Protein AF-A0A0F9BS24-F1 (afdb_monomer_lite)

Foldseek 3Di:
DCQQPPQQAPPRDGHDPPDDRVDDDDDPPDADEDEQVQLVVVVVVLLVCLLVVCVVPPVVVPVVQDDVRSNVVSVVVSVVVVVVVVVCCCVPVVHPYSHDPVVDDD

Organism: NCBI:txid412755

Structure (mmCIF, N/CA/C/O backbone):
data_AF-A0A0F9BS24-F1
#
_entry.id   AF-A0A0F9BS24-F1
#
loop_
_atom_site.group_PDB
_atom_site.id
_atom_site.type_symbol
_atom_site.label_atom_id
_atom_site.label_alt_id
_atom_site.label_comp_id
_atom_site.label_asym_id
_atom_site.label_entity_id
_atom_site.label_seq_id
_atom_site.pdbx_PDB_ins_code
_atom_site.Cartn_x
_atom_site.Cartn_y
_atom_site.Cartn_z
_atom_site.occupancy
_atom_site.B_iso_or_equiv
_atom_site.auth_seq_id
_atom_site.auth_comp_id
_atom_site.auth_asym_id
_atom_site.auth_atom_id
_atom_site.pdbx_PDB_model_num
ATOM 1 N N . ILE A 1 1 ? 14.045 -10.289 0.361 1.00 59.69 1 ILE A N 1
ATOM 2 C CA . ILE A 1 1 ? 15.486 -10.194 0.004 1.00 59.69 1 ILE A CA 1
ATOM 3 C C . ILE A 1 1 ? 15.836 -11.093 -1.182 1.00 59.69 1 ILE A C 1
ATOM 5 O O . ILE A 1 1 ? 16.353 -10.560 -2.149 1.00 59.69 1 ILE A O 1
ATOM 9 N N . PHE A 1 2 ? 15.466 -12.382 -1.180 1.00 63.69 2 PHE A N 1
ATOM 10 C CA . PHE A 1 2 ? 15.739 -13.328 -2.282 1.00 63.69 2 PHE A CA 1
ATOM 11 C C . PHE A 1 2 ? 15.372 -12.796 -3.682 1.00 63.69 2 PHE A C 1
ATOM 13 O O . PHE A 1 2 ? 16.213 -12.699 -4.567 1.00 63.69 2 PHE A O 1
ATOM 20 N N . ILE A 1 3 ? 14.137 -12.322 -3.827 1.00 63.28 3 ILE A N 1
ATOM 21 C CA . ILE A 1 3 ? 13.589 -11.742 -5.059 1.00 63.28 3 ILE A CA 1
ATOM 22 C C . ILE A 1 3 ? 14.347 -10.494 -5.552 1.00 63.28 3 ILE A C 1
ATOM 24 O O . ILE A 1 3 ? 14.441 -10.250 -6.745 1.00 63.28 3 ILE A O 1
ATOM 28 N N . GLY A 1 4 ? 14.910 -9.693 -4.646 1.00 60.56 4 GLY A N 1
ATOM 29 C CA . GLY A 1 4 ? 15.639 -8.478 -5.019 1.00 60.56 4 GLY A CA 1
ATOM 30 C C . GLY A 1 4 ? 17.092 -8.732 -5.420 1.00 60.56 4 GLY A C 1
ATOM 31 O O . GLY A 1 4 ? 17.666 -7.882 -6.093 1.00 60.56 4 GLY A O 1
ATOM 32 N N . LEU A 1 5 ? 17.660 -9.867 -4.998 1.00 67.38 5 LEU A N 1
ATOM 33 C CA . LEU A 1 5 ? 19.064 -10.226 -5.204 1.00 67.38 5 LEU A CA 1
ATOM 34 C C . LEU A 1 5 ? 19.242 -11.193 -6.382 1.00 67.38 5 LEU A C 1
ATOM 36 O O . LEU A 1 5 ? 20.106 -10.977 -7.218 1.00 67.38 5 LEU A O 1
ATOM 40 N N . PHE A 1 6 ? 18.417 -12.242 -6.454 1.00 71.44 6 PHE A N 1
ATOM 41 C CA . PHE A 1 6 ? 18.584 -13.313 -7.440 1.00 71.44 6 PHE A CA 1
ATOM 42 C C . PHE A 1 6 ? 17.809 -13.074 -8.732 1.00 71.44 6 PHE A C 1
ATOM 44 O O . PHE A 1 6 ? 18.254 -13.498 -9.784 1.00 71.44 6 PHE A O 1
ATOM 51 N N . MET A 1 7 ? 16.674 -12.375 -8.685 1.00 75.19 7 MET A N 1
ATOM 52 C CA . MET A 1 7 ? 15.810 -12.177 -9.861 1.00 75.19 7 MET A CA 1
ATOM 53 C C . MET A 1 7 ? 16.166 -10.911 -10.657 1.00 75.19 7 MET A C 1
ATOM 55 O O . MET A 1 7 ? 15.329 -10.322 -11.345 1.00 75.19 7 MET A O 1
ATOM 59 N N . ARG A 1 8 ? 17.422 -10.467 -10.526 1.00 74.31 8 ARG A N 1
ATOM 60 C CA . ARG A 1 8 ? 18.017 -9.335 -11.241 1.00 74.31 8 ARG A CA 1
ATOM 61 C C . ARG A 1 8 ? 18.969 -9.879 -12.300 1.00 74.31 8 ARG A C 1
ATOM 63 O O . ARG A 1 8 ? 19.970 -10.496 -11.957 1.00 74.31 8 ARG A O 1
ATOM 70 N N . GLY A 1 9 ? 18.646 -9.649 -13.568 1.00 75.81 9 GLY A N 1
ATOM 71 C CA . GLY A 1 9 ? 19.465 -10.079 -14.703 1.00 75.81 9 GLY A CA 1
ATOM 72 C C . GLY A 1 9 ? 20.240 -8.923 -15.349 1.00 75.81 9 GLY A C 1
ATOM 73 O O . GLY A 1 9 ? 20.443 -7.879 -14.713 1.00 75.81 9 GLY A O 1
ATOM 74 N N . PRO A 1 10 ? 20.660 -9.077 -16.621 1.00 75.50 10 PRO A N 1
ATOM 75 C CA . PRO A 1 10 ? 21.291 -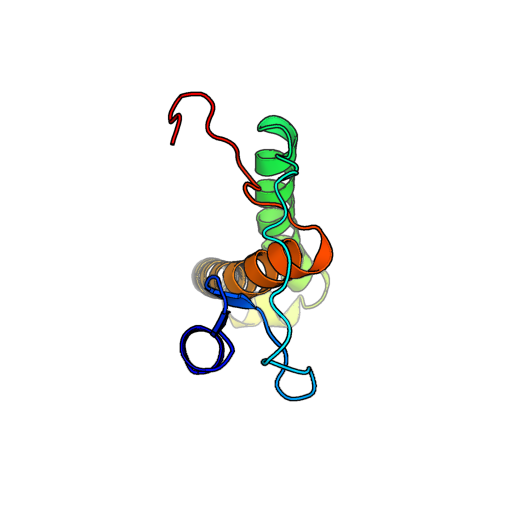8.011 -17.402 1.00 75.50 10 PRO A CA 1
ATOM 76 C C . PRO A 1 10 ? 20.475 -6.711 -17.342 1.00 75.50 10 PRO A C 1
ATOM 78 O O . PRO A 1 10 ? 19.251 -6.766 -17.227 1.00 75.50 10 PRO A O 1
ATOM 81 N N . SER A 1 11 ? 21.158 -5.558 -17.372 1.00 73.44 11 SER A N 1
ATOM 82 C CA . SER A 1 11 ? 20.582 -4.204 -17.201 1.00 73.44 11 SER A CA 1
ATOM 83 C C . SER A 1 11 ? 19.803 -3.961 -15.892 1.00 73.44 11 SER A C 1
ATOM 85 O O . SER A 1 11 ? 19.044 -2.999 -15.787 1.00 73.44 11 SER A O 1
ATOM 87 N N . TRP A 1 12 ? 20.008 -4.801 -14.865 1.00 75.12 12 TRP A N 1
ATOM 88 C CA . TRP A 1 12 ? 19.269 -4.772 -13.591 1.00 75.12 12 TRP A CA 1
ATOM 89 C C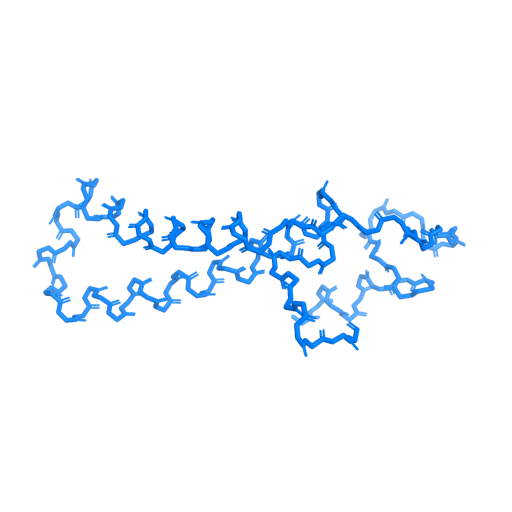 . TRP A 1 12 ? 17.751 -4.969 -13.761 1.00 75.12 12 TRP A C 1
ATOM 91 O O . TRP A 1 12 ? 16.954 -4.645 -12.868 1.00 75.12 12 TRP A O 1
ATOM 101 N N . ALA A 1 13 ? 17.337 -5.512 -14.908 1.00 77.12 13 ALA A N 1
ATOM 102 C CA . ALA A 1 13 ? 15.949 -5.8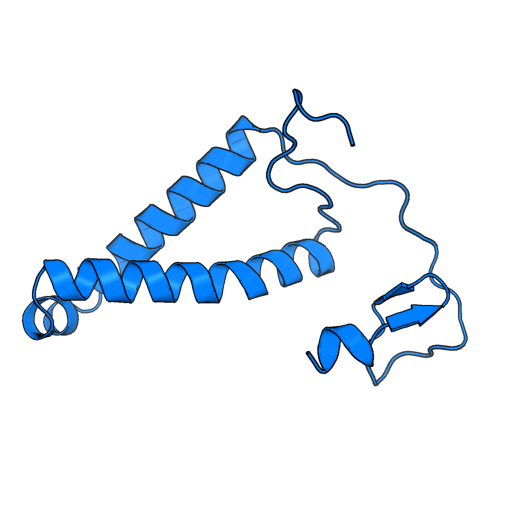24 -15.195 1.00 77.12 13 ALA A CA 1
ATOM 103 C C . ALA A 1 13 ? 15.476 -7.032 -14.372 1.00 77.12 13 ALA A C 1
ATOM 105 O O . ALA A 1 13 ? 16.267 -7.848 -13.892 1.00 77.12 13 ALA A O 1
ATOM 106 N N . TRP A 1 14 ? 14.162 -7.105 -14.169 1.00 78.56 14 TRP A N 1
ATOM 107 C CA . TRP A 1 14 ? 13.522 -8.215 -13.475 1.00 78.56 14 TRP A CA 1
ATOM 108 C C . TRP A 1 14 ? 13.357 -9.412 -14.417 1.00 78.56 14 TRP A C 1
ATOM 110 O O . TRP A 1 14 ? 12.767 -9.271 -15.495 1.00 78.56 1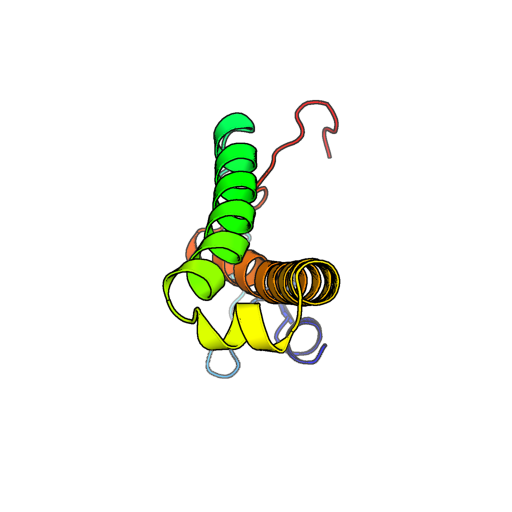4 TRP A O 1
ATOM 120 N N . TYR A 1 15 ? 13.815 -10.587 -13.986 1.00 81.19 15 TYR A N 1
ATOM 121 C CA . TYR A 1 15 ? 13.615 -11.850 -14.700 1.00 81.19 15 TYR A CA 1
ATOM 122 C C . TYR A 1 15 ? 12.978 -12.879 -13.781 1.00 81.19 15 TYR A C 1
ATOM 124 O O . TYR A 1 15 ? 13.347 -13.013 -12.612 1.00 81.19 15 TYR A O 1
ATOM 132 N N . TRP A 1 16 ? 12.015 -13.622 -14.315 1.00 83.25 16 TRP A N 1
ATOM 133 C CA . TRP A 1 16 ? 11.471 -14.760 -13.592 1.00 83.25 16 TRP A CA 1
ATO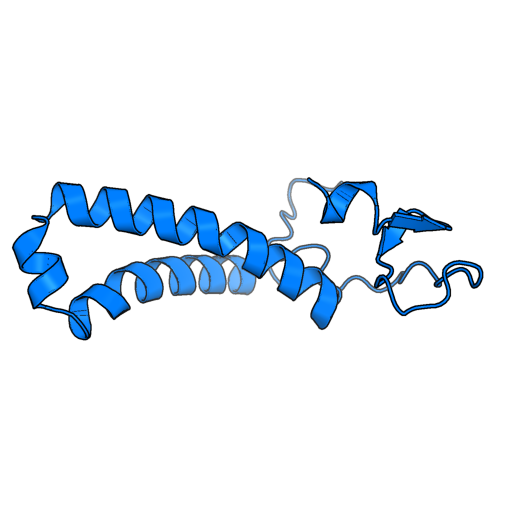M 134 C C . TRP A 1 16 ? 12.434 -15.958 -13.648 1.00 83.25 16 TRP A C 1
ATOM 136 O O . TRP A 1 16 ? 13.213 -16.068 -14.594 1.00 83.25 16 TRP A O 1
ATOM 146 N N . PRO A 1 17 ? 12.400 -16.882 -12.669 1.00 81.38 17 PRO A N 1
ATOM 147 C CA . PRO A 1 17 ? 13.289 -18.048 -12.647 1.00 81.38 17 PRO A CA 1
ATOM 148 C C . PRO A 1 17 ? 13.137 -18.988 -13.853 1.00 81.38 17 PRO A C 1
ATOM 150 O O . PRO A 1 17 ? 14.021 -19.793 -14.108 1.00 81.38 17 PRO A O 1
ATOM 153 N N . TRP A 1 18 ? 12.009 -18.909 -14.562 1.00 84.19 18 TRP A N 1
ATOM 154 C CA . TRP A 1 18 ? 11.674 -19.716 -15.741 1.00 84.19 18 TRP A CA 1
ATOM 155 C C . TRP A 1 18 ? 11.846 -18.960 -17.069 1.00 84.19 18 TRP A C 1
ATOM 157 O O . TRP A 1 18 ? 11.386 -19.429 -18.105 1.00 84.19 18 TRP A O 1
ATOM 167 N N . GLU A 1 19 ? 12.437 -17.767 -17.042 1.00 82.44 19 GLU A N 1
ATOM 168 C CA . GLU A 1 19 ? 12.677 -16.932 -18.221 1.00 82.44 19 GLU A CA 1
ATOM 169 C C . GLU A 1 19 ? 14.152 -17.014 -18.639 1.00 82.44 19 GLU A C 1
ATOM 171 O O . GLU A 1 19 ? 15.014 -17.222 -17.788 1.00 82.44 19 GLU A O 1
ATOM 176 N N . ASP A 1 20 ? 14.467 -16.830 -19.924 1.00 83.75 20 ASP A N 1
ATOM 177 C CA . ASP A 1 20 ? 15.856 -16.822 -20.394 1.00 83.75 20 ASP A CA 1
ATOM 178 C C . ASP A 1 20 ? 16.577 -15.537 -19.961 1.00 83.75 20 ASP A C 1
ATOM 180 O O . ASP A 1 20 ? 16.210 -14.427 -20.350 1.00 83.75 20 ASP A O 1
ATOM 184 N N . TRP A 1 21 ? 17.634 -15.675 -19.153 1.00 80.75 21 TRP A N 1
ATOM 185 C CA . TRP A 1 21 ? 18.389 -14.533 -18.604 1.00 80.75 21 TRP A CA 1
ATOM 186 C C . TRP A 1 21 ? 19.511 -14.045 -19.525 1.00 80.75 21 TRP A C 1
ATOM 188 O O . TRP A 1 21 ? 20.171 -13.050 -19.229 1.00 80.75 21 TRP A O 1
ATOM 198 N N . THR A 1 22 ? 19.756 -14.750 -20.628 1.00 79.62 22 THR A N 1
ATOM 199 C CA . THR A 1 22 ? 20.796 -14.419 -21.610 1.00 79.62 22 THR A CA 1
ATOM 200 C C . THR A 1 22 ? 20.347 -13.337 -22.590 1.00 79.62 22 THR A C 1
ATOM 202 O O . THR A 1 22 ? 21.192 -12.637 -23.148 1.00 79.62 22 THR A O 1
ATOM 205 N N . VAL A 1 23 ? 19.034 -13.166 -22.783 1.00 81.94 23 VAL A N 1
ATOM 206 C CA . VAL A 1 23 ? 18.465 -12.157 -23.680 1.00 81.94 23 VAL A CA 1
ATOM 207 C C . VAL A 1 23 ? 18.263 -10.848 -22.909 1.00 81.94 23 VAL A C 1
ATOM 209 O O . VAL A 1 23 ? 17.468 -10.812 -21.969 1.00 81.94 23 VAL A O 1
ATOM 212 N N . PRO A 1 24 ? 18.944 -9.748 -23.282 1.00 79.50 24 PRO A N 1
ATOM 213 C CA . PRO A 1 24 ? 18.777 -8.477 -22.597 1.00 79.50 24 PRO A CA 1
ATOM 214 C C . PRO A 1 24 ? 17.397 -7.881 -22.896 1.00 79.50 24 PRO A C 1
ATOM 216 O O . PRO A 1 24 ? 17.081 -7.537 -24.036 1.00 79.50 24 PRO A O 1
ATOM 219 N N . LYS A 1 25 ? 16.582 -7.702 -21.854 1.00 75.44 25 LYS A N 1
ATOM 220 C CA . LYS A 1 25 ? 15.352 -6.906 -21.938 1.00 75.44 25 LYS A CA 1
ATOM 221 C C . LYS A 1 25 ? 15.692 -5.440 -22.195 1.00 75.44 25 LYS A C 1
ATOM 223 O O . LYS A 1 25 ? 16.562 -4.865 -21.534 1.00 75.44 25 LYS A O 1
ATOM 228 N N . GLN A 1 26 ? 14.973 -4.828 -23.135 1.00 70.12 26 GLN A N 1
ATOM 229 C CA . GLN A 1 26 ? 15.051 -3.389 -23.364 1.00 70.12 26 GLN A CA 1
ATOM 230 C C . GLN A 1 26 ? 14.599 -2.655 -22.098 1.00 70.12 26 GLN A C 1
ATOM 232 O O . GLN A 1 26 ? 13.569 -2.981 -21.508 1.00 70.12 26 GLN A O 1
ATOM 237 N N . THR A 1 27 ? 15.376 -1.667 -21.661 1.00 63.12 27 THR A N 1
ATOM 238 C CA . THR A 1 27 ? 14.981 -0.798 -20.553 1.00 63.12 27 THR A CA 1
ATOM 239 C C . THR A 1 27 ? 13.827 0.075 -21.031 1.00 63.12 27 THR A C 1
ATOM 241 O O . THR A 1 27 ? 14.039 0.997 -21.824 1.00 63.12 27 THR A O 1
ATOM 244 N N . LEU A 1 28 ? 12.610 -0.245 -20.585 1.00 57.12 28 LEU A N 1
ATOM 245 C CA . LEU A 1 28 ? 11.397 0.497 -20.917 1.00 57.12 28 LEU A CA 1
ATOM 246 C C . LEU A 1 28 ? 11.620 1.986 -20.618 1.00 57.12 28 LEU A C 1
ATOM 248 O O . LEU A 1 28 ? 11.860 2.390 -19.482 1.00 57.12 28 LEU A O 1
ATOM 252 N N . SER A 1 29 ? 11.629 2.792 -21.680 1.00 55.34 29 SER A N 1
ATOM 253 C CA . SER A 1 29 ? 11.868 4.241 -21.619 1.00 55.34 29 SER A CA 1
ATOM 254 C C . SER A 1 29 ? 10.580 5.016 -21.321 1.00 55.34 29 SER A C 1
ATOM 256 O O . SER A 1 29 ? 10.623 6.185 -20.948 1.00 55.34 29 SER A O 1
ATOM 258 N N . THR A 1 30 ? 9.426 4.362 -21.466 1.00 55.91 30 THR A N 1
ATOM 259 C CA . THR A 1 30 ? 8.100 4.957 -21.289 1.00 55.91 30 THR A CA 1
ATOM 260 C C . THR A 1 30 ? 7.555 4.614 -19.910 1.00 55.91 30 THR A C 1
ATOM 262 O O . THR A 1 30 ? 6.681 3.769 -19.757 1.00 55.91 30 THR A O 1
ATOM 265 N N . SER A 1 31 ? 8.070 5.286 -18.883 1.00 62.50 31 SER A N 1
ATOM 266 C CA . SER A 1 31 ? 7.453 5.233 -17.562 1.00 62.50 31 SER A CA 1
ATOM 267 C C . SER A 1 31 ? 6.185 6.085 -17.543 1.00 62.50 31 SER A C 1
ATOM 269 O O . SER A 1 31 ? 6.274 7.306 -17.682 1.00 62.50 31 SER A O 1
ATOM 271 N N . TRP A 1 32 ? 5.021 5.473 -17.326 1.00 62.66 32 TRP A N 1
ATOM 272 C CA . TRP A 1 32 ? 3.806 6.226 -17.010 1.00 62.66 32 TRP A CA 1
ATOM 273 C C . TRP A 1 32 ? 3.874 6.719 -15.562 1.00 62.66 32 TRP A C 1
ATOM 275 O O . TRP A 1 32 ? 4.067 5.939 -14.626 1.00 62.66 32 TRP A O 1
ATOM 285 N N . SER A 1 33 ? 3.731 8.028 -15.377 1.00 66.00 33 SER A N 1
ATOM 286 C CA . SER A 1 33 ? 3.511 8.643 -14.070 1.00 66.00 33 SER A CA 1
ATOM 287 C C . SER A 1 33 ? 2.023 8.898 -13.898 1.00 66.00 33 SER A C 1
ATOM 289 O O . SER A 1 33 ? 1.422 9.608 -14.706 1.00 66.00 33 SER A O 1
ATOM 291 N N . LEU A 1 34 ? 1.435 8.334 -12.846 1.00 67.75 34 LEU A N 1
ATOM 292 C CA . LEU A 1 34 ? 0.070 8.676 -12.473 1.00 67.75 34 LEU A CA 1
ATOM 293 C C . LEU A 1 34 ? 0.059 10.109 -11.944 1.00 67.75 34 LEU A C 1
ATOM 295 O O . LEU A 1 34 ? 0.913 10.446 -11.136 1.00 67.75 34 LEU A O 1
ATOM 299 N N . ASP A 1 35 ? -0.874 10.950 -12.375 1.00 76.81 35 ASP A N 1
ATOM 300 C CA . ASP A 1 35 ? -0.941 12.326 -11.882 1.00 76.81 35 ASP A CA 1
ATOM 301 C C . ASP A 1 35 ? -1.130 12.359 -10.344 1.00 76.81 35 ASP A C 1
ATOM 303 O O . ASP A 1 35 ? -1.769 11.483 -9.749 1.00 76.81 35 ASP A O 1
ATOM 307 N N . TRP A 1 36 ? -0.513 13.344 -9.687 1.00 71.44 36 TRP A N 1
ATOM 308 C CA . TRP A 1 36 ? -0.333 13.424 -8.229 1.00 71.44 36 TRP A CA 1
ATOM 309 C C . TRP A 1 36 ? -1.654 13.288 -7.457 1.00 71.44 36 TRP A C 1
ATOM 311 O O . TRP A 1 36 ? -1.729 12.629 -6.411 1.00 71.44 36 TRP A O 1
ATOM 321 N N . LEU A 1 37 ? -2.720 13.883 -7.995 1.00 76.44 37 LEU A N 1
ATOM 322 C CA . LEU A 1 37 ? -4.061 13.817 -7.419 1.00 76.44 37 LEU A CA 1
ATOM 323 C C . LEU A 1 37 ? -4.594 12.383 -7.388 1.00 76.44 37 LEU A C 1
ATOM 325 O O . LEU A 1 37 ? -5.102 11.928 -6.366 1.00 76.44 37 LEU A O 1
ATOM 329 N N . TRP A 1 38 ? -4.417 11.639 -8.475 1.00 77.44 38 TRP A N 1
ATOM 330 C CA . TRP A 1 38 ? -4.885 10.259 -8.570 1.00 77.44 38 TRP A CA 1
ATOM 331 C C . TRP A 1 38 ? -4.061 9.317 -7.698 1.00 77.44 38 TRP A C 1
ATOM 333 O O . TRP A 1 38 ? -4.622 8.440 -7.041 1.00 77.44 38 TRP A O 1
ATOM 343 N N . GLY A 1 39 ? -2.745 9.532 -7.620 1.00 77.00 39 GLY A N 1
ATOM 344 C CA . GLY A 1 39 ? -1.872 8.763 -6.736 1.00 77.00 39 GLY A CA 1
ATOM 345 C C . GLY A 1 39 ? -2.235 8.929 -5.259 1.00 77.00 39 GLY A C 1
ATOM 346 O O . GLY A 1 39 ? -2.342 7.946 -4.523 1.00 77.00 39 GLY A O 1
ATOM 347 N N . SER A 1 40 ? -2.479 10.168 -4.823 1.00 78.50 40 SER A N 1
ATOM 348 C CA . SER A 1 40 ? -2.840 10.460 -3.429 1.00 78.50 40 SER A CA 1
ATOM 349 C C . SER A 1 40 ? -4.232 9.934 -3.077 1.00 78.50 40 SER A C 1
ATOM 351 O O . SER A 1 40 ? -4.408 9.347 -2.007 1.00 78.50 40 SER A O 1
ATOM 353 N N . LEU A 1 41 ? -5.190 10.044 -4.001 1.00 86.12 41 LEU A N 1
ATOM 354 C CA . LEU A 1 41 ? -6.536 9.500 -3.838 1.00 86.12 41 LEU A CA 1
ATOM 355 C C . LEU A 1 41 ? -6.524 7.971 -3.745 1.00 86.12 41 LEU A C 1
ATOM 357 O O . LEU A 1 41 ? -7.191 7.420 -2.873 1.00 86.12 41 LEU A O 1
ATOM 361 N N . LEU A 1 42 ? -5.732 7.277 -4.568 1.00 83.25 42 LEU A N 1
ATOM 362 C CA . LEU A 1 42 ? -5.587 5.818 -4.487 1.00 83.25 42 LEU A CA 1
ATOM 363 C C . LEU A 1 42 ? -5.008 5.368 -3.145 1.00 83.25 42 LEU A C 1
ATOM 365 O O . LEU A 1 42 ? -5.496 4.401 -2.563 1.00 83.25 42 LEU A O 1
ATOM 369 N N . ILE A 1 43 ? -3.998 6.072 -2.628 1.00 83.25 43 ILE A N 1
ATOM 370 C CA . ILE A 1 43 ? -3.392 5.748 -1.330 1.00 83.25 43 ILE A CA 1
ATOM 371 C C . ILE A 1 43 ? -4.388 6.005 -0.198 1.00 83.25 43 ILE A C 1
ATOM 373 O O . ILE A 1 43 ? -4.599 5.130 0.643 1.00 83.25 43 ILE A O 1
ATOM 377 N N . ALA A 1 44 ? -5.042 7.167 -0.190 1.00 85.94 44 ALA A N 1
ATOM 378 C CA . ALA A 1 44 ? -6.072 7.481 0.795 1.00 85.94 44 ALA A CA 1
ATOM 379 C C . ALA A 1 44 ? -7.234 6.473 0.731 1.00 85.94 44 ALA A C 1
ATOM 381 O O . ALA A 1 44 ? -7.682 5.968 1.762 1.00 85.94 44 ALA A O 1
ATOM 382 N N . GLY A 1 45 ? -7.670 6.111 -0.477 1.00 87.44 45 GLY A N 1
ATOM 383 C CA . GLY A 1 45 ? -8.673 5.082 -0.733 1.00 87.44 45 GLY A CA 1
ATOM 384 C C . GLY A 1 45 ? -8.253 3.719 -0.191 1.00 87.44 45 GLY A C 1
ATOM 385 O O . GLY A 1 45 ? -9.020 3.077 0.516 1.00 87.44 45 GLY A O 1
ATOM 386 N N . TYR A 1 46 ? -7.011 3.302 -0.432 1.00 86.44 46 TYR A N 1
ATOM 387 C CA . TYR A 1 46 ? -6.469 2.042 0.071 1.00 86.44 46 TYR A CA 1
ATOM 388 C C . TYR A 1 46 ? -6.438 1.985 1.605 1.00 86.44 46 TYR A C 1
ATOM 390 O O . TYR A 1 46 ? -6.883 0.997 2.190 1.00 86.44 46 TYR A O 1
ATOM 398 N N . PHE A 1 47 ? -5.973 3.042 2.278 1.00 86.00 47 PHE A N 1
ATOM 399 C CA . PHE A 1 47 ? -5.948 3.080 3.744 1.00 86.00 47 PHE A CA 1
ATOM 400 C C . PHE A 1 47 ? -7.353 3.131 4.354 1.00 86.00 47 PHE A C 1
ATOM 402 O O . PHE A 1 47 ? -7.620 2.448 5.346 1.00 86.00 47 PHE A O 1
ATOM 409 N N . THR A 1 48 ? -8.266 3.898 3.754 1.00 85.31 48 THR A N 1
ATOM 410 C CA . THR A 1 48 ? -9.653 4.001 4.228 1.00 85.31 48 THR A CA 1
ATOM 411 C C . THR A 1 48 ? -10.417 2.694 4.024 1.00 85.31 48 THR A C 1
ATOM 413 O O . THR A 1 48 ? -10.990 2.182 4.987 1.00 85.31 48 THR A O 1
ATOM 416 N N . LEU A 1 49 ? -10.360 2.085 2.833 1.00 86.12 49 LEU A N 1
ATOM 417 C CA . LEU A 1 49 ? -10.935 0.758 2.573 1.00 86.12 49 LEU A CA 1
ATOM 418 C C . LEU A 1 49 ? -10.293 -0.313 3.445 1.00 86.12 49 LEU A C 1
ATOM 420 O O . LEU A 1 49 ? -10.995 -1.140 4.013 1.00 86.12 49 LEU A O 1
ATOM 424 N N . GLY A 1 50 ? -8.974 -0.278 3.592 1.00 83.94 50 GLY A N 1
ATOM 425 C CA . GLY A 1 50 ? -8.217 -1.217 4.403 1.00 83.94 50 GLY A CA 1
ATOM 426 C C . GLY A 1 50 ? -8.607 -1.218 5.879 1.00 83.94 50 GLY A C 1
ATOM 427 O O . GLY A 1 50 ? -8.665 -2.274 6.504 1.00 83.94 50 GLY A O 1
ATOM 428 N N . MET A 1 51 ? -8.923 -0.049 6.440 1.00 81.44 51 MET A N 1
ATOM 429 C CA . MET A 1 51 ? -9.458 0.052 7.799 1.00 81.44 51 MET A CA 1
ATOM 430 C C . MET A 1 51 ? -10.958 -0.255 7.875 1.00 81.44 51 MET A C 1
ATOM 432 O O . MET A 1 51 ? -11.402 -0.796 8.891 1.00 81.44 51 MET A O 1
ATOM 436 N N . ALA A 1 52 ? -11.734 0.071 6.836 1.00 81.19 52 ALA A N 1
ATOM 437 C CA . ALA A 1 52 ? -13.190 -0.082 6.804 1.00 81.19 52 ALA A CA 1
ATOM 438 C C . ALA A 1 52 ? -13.665 -1.512 6.469 1.00 81.19 52 ALA A C 1
ATOM 440 O O . ALA A 1 52 ? -14.676 -1.960 7.010 1.00 81.19 52 ALA A O 1
ATOM 441 N N . LEU A 1 53 ? -12.939 -2.262 5.637 1.00 78.81 53 LEU A N 1
ATOM 442 C CA . LEU A 1 53 ? -13.298 -3.621 5.209 1.00 78.81 53 LEU A CA 1
ATOM 443 C C . LEU A 1 53 ? -13.322 -4.641 6.361 1.00 78.81 53 LEU A C 1
ATOM 445 O O . LEU A 1 53 ? -14.368 -5.260 6.572 1.00 78.81 53 LEU A O 1
ATOM 449 N N . PRO A 1 54 ? -12.246 -4.807 7.161 1.00 72.00 54 PRO A N 1
ATOM 450 C CA . PRO A 1 54 ? -12.252 -5.732 8.298 1.00 72.00 54 PRO A CA 1
ATOM 451 C C . PRO A 1 54 ? -13.238 -5.267 9.362 1.00 72.00 54 PRO A C 1
ATOM 453 O O . PRO A 1 54 ? -13.815 -6.061 10.105 1.00 72.00 54 PRO A O 1
ATOM 456 N N . ALA A 1 55 ? -13.457 -3.957 9.398 1.00 70.88 55 ALA A N 1
ATOM 457 C CA . ALA A 1 55 ? -14.440 -3.346 10.232 1.00 70.88 55 ALA A CA 1
ATOM 458 C C . ALA A 1 55 ? -15.839 -3.896 9.901 1.00 70.88 55 ALA A C 1
ATOM 460 O O . ALA A 1 55 ? -16.493 -4.488 10.768 1.00 70.88 55 ALA A O 1
ATOM 461 N N . VAL A 1 56 ? -16.308 -3.691 8.673 1.00 75.44 56 VAL A N 1
ATOM 462 C CA . VAL A 1 56 ? -17.673 -4.023 8.247 1.00 75.44 56 VAL A CA 1
ATOM 463 C C . VAL A 1 56 ? -17.890 -5.536 8.149 1.00 75.44 56 VAL A C 1
ATOM 465 O O . VAL A 1 56 ? -18.916 -6.021 8.619 1.00 75.44 56 VAL A O 1
ATOM 468 N N . LEU A 1 57 ? -16.921 -6.286 7.614 1.00 73.62 57 LEU A N 1
ATOM 469 C CA . LEU A 1 57 ? -17.073 -7.720 7.340 1.00 73.62 57 LEU A CA 1
ATOM 470 C C . LEU A 1 57 ? -16.862 -8.609 8.574 1.00 73.62 57 LEU A C 1
ATOM 472 O O . LEU A 1 57 ? -17.467 -9.674 8.674 1.00 73.62 57 LEU A O 1
ATOM 476 N N . LEU A 1 58 ? -16.027 -8.191 9.532 1.00 73.44 58 LEU A N 1
ATOM 477 C CA . LEU A 1 58 ? -15.673 -8.998 10.704 1.00 73.44 58 LEU A CA 1
ATOM 478 C C . LEU A 1 58 ? -15.925 -8.219 12.007 1.00 73.44 58 LEU A C 1
ATOM 480 O O . LEU A 1 58 ? -14.990 -7.901 12.751 1.00 73.44 58 LEU A O 1
ATOM 484 N N . PRO A 1 59 ? -17.198 -7.954 12.366 1.00 67.44 59 PRO A N 1
ATOM 485 C CA . PRO A 1 59 ? -17.535 -7.185 13.567 1.00 67.44 59 PRO A CA 1
ATOM 486 C C . PRO A 1 59 ? -17.027 -7.842 14.862 1.00 67.44 59 PRO A C 1
ATOM 488 O O . PRO A 1 59 ? -16.762 -7.151 15.847 1.00 67.44 59 PRO A O 1
ATOM 491 N N . LYS A 1 60 ? -16.835 -9.169 14.856 1.00 63.22 60 LYS A N 1
ATOM 492 C CA . LYS A 1 60 ? -16.240 -9.929 15.967 1.00 63.22 60 LYS A CA 1
ATOM 493 C C . LYS A 1 60 ? -14.756 -9.593 16.176 1.00 63.22 60 LYS A C 1
ATOM 495 O O . LYS A 1 60 ? -14.328 -9.475 17.319 1.00 63.22 60 LYS A O 1
ATOM 500 N N . PHE A 1 61 ? -13.998 -9.362 15.100 1.00 66.44 61 PHE A N 1
ATOM 501 C CA . PHE A 1 61 ? -12.568 -9.028 15.155 1.00 66.44 61 PHE A CA 1
ATOM 502 C C . PHE A 1 61 ? -12.338 -7.628 15.739 1.00 66.44 61 PHE A C 1
ATOM 504 O O . PHE A 1 61 ? -11.478 -7.445 16.597 1.00 66.44 61 PHE A O 1
ATOM 511 N N . ARG A 1 62 ? -13.177 -6.651 15.355 1.00 63.75 62 ARG A N 1
ATOM 512 C CA . ARG A 1 62 ? -13.173 -5.305 15.958 1.00 63.75 62 ARG A CA 1
ATOM 513 C C . ARG A 1 62 ? -13.494 -5.322 17.452 1.00 63.75 62 ARG A C 1
ATOM 515 O O . ARG A 1 62 ? -12.812 -4.656 18.228 1.00 63.75 62 ARG A O 1
ATOM 522 N N . LYS A 1 63 ? -14.525 -6.074 17.855 1.00 67.81 63 LYS A N 1
ATOM 523 C CA . LYS A 1 63 ? -14.951 -6.161 19.263 1.00 67.81 63 LYS A CA 1
ATOM 524 C C . LYS A 1 63 ? -13.935 -6.893 20.146 1.00 67.81 63 LYS A C 1
ATOM 526 O O . LYS A 1 63 ? -13.797 -6.526 21.305 1.00 67.81 63 LYS A O 1
ATOM 531 N N . ALA A 1 64 ? -13.210 -7.872 19.605 1.00 69.56 64 ALA A N 1
ATOM 532 C CA . ALA A 1 64 ? -12.201 -8.629 20.348 1.00 69.56 64 ALA A CA 1
ATOM 533 C C . ALA A 1 64 ? -10.910 -7.833 20.623 1.00 69.56 64 ALA A C 1
ATOM 535 O O . ALA A 1 64 ? -10.289 -8.017 21.666 1.00 69.56 64 ALA A O 1
ATOM 536 N N . LEU A 1 65 ? -10.498 -6.950 19.706 1.00 70.38 65 LEU A N 1
ATOM 537 C CA . LEU A 1 65 ? -9.219 -6.238 19.817 1.00 70.38 65 LEU A CA 1
ATOM 538 C C . LEU A 1 65 ? -9.313 -4.922 20.604 1.00 70.38 65 LEU A C 1
ATOM 540 O O . LEU A 1 65 ? -8.338 -4.511 21.228 1.00 70.38 65 LEU A O 1
ATOM 544 N N . GLY A 1 66 ? -10.475 -4.266 20.605 1.00 75.50 66 GLY A N 1
ATOM 545 C CA . GLY A 1 66 ? -10.627 -2.912 21.138 1.00 75.50 66 GLY A CA 1
ATOM 546 C C . GLY A 1 66 ? -10.082 -1.844 20.178 1.00 75.50 66 GLY A C 1
ATOM 547 O O . GLY A 1 66 ? -9.134 -2.077 19.425 1.00 75.50 66 GLY A O 1
ATOM 548 N N . LEU A 1 67 ? -10.695 -0.655 20.199 1.00 73.62 67 LEU A N 1
ATOM 549 C CA . LEU A 1 67 ? -10.428 0.449 19.261 1.00 73.62 67 LEU A CA 1
ATOM 550 C C . LEU A 1 67 ? -8.935 0.774 19.039 1.00 73.62 67 LEU A C 1
ATOM 552 O O . LEU A 1 67 ? -8.507 0.769 17.883 1.00 73.62 67 LEU A O 1
ATOM 556 N N . PRO A 1 68 ? -8.115 1.015 20.083 1.00 80.75 68 PRO A N 1
ATOM 557 C CA . PRO A 1 68 ? -6.722 1.414 19.876 1.00 80.75 68 PRO A CA 1
ATOM 558 C C . PRO A 1 68 ? -5.861 0.286 19.294 1.00 80.75 68 PRO A C 1
ATOM 560 O O . PRO A 1 68 ? -5.060 0.524 18.393 1.00 80.75 68 PRO A O 1
ATOM 563 N N .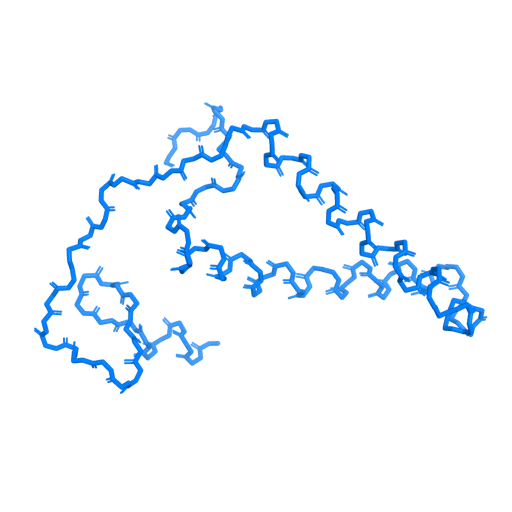 ARG A 1 69 ? -6.051 -0.964 19.741 1.00 78.75 69 ARG A N 1
ATOM 564 C CA . ARG A 1 69 ? -5.275 -2.105 19.225 1.00 78.75 69 ARG A CA 1
ATOM 565 C C . ARG A 1 69 ? -5.670 -2.444 17.788 1.00 78.75 69 ARG A C 1
ATOM 567 O O . ARG A 1 69 ? -4.805 -2.806 16.994 1.00 78.75 69 ARG A O 1
ATOM 574 N N . TYR A 1 70 ? -6.948 -2.285 17.435 1.00 84.50 70 TYR A N 1
ATOM 575 C CA . TYR A 1 70 ? -7.429 -2.442 16.060 1.00 84.50 70 TYR A CA 1
ATOM 576 C C . TYR A 1 70 ? -6.770 -1.441 15.108 1.00 84.50 70 TYR A C 1
ATOM 578 O O . TYR A 1 70 ? -6.248 -1.845 14.075 1.00 84.50 70 TYR A O 1
ATOM 586 N N . LEU A 1 71 ? -6.729 -0.155 15.466 1.00 83.62 71 LEU A N 1
ATOM 587 C CA . LEU A 1 71 ? -6.115 0.864 14.611 1.00 83.62 71 LEU A CA 1
ATOM 588 C C . LEU A 1 71 ? -4.631 0.587 14.364 1.00 83.62 71 LEU A C 1
ATOM 590 O O . LEU A 1 71 ? -4.194 0.628 13.218 1.00 83.62 71 LEU A O 1
ATOM 594 N N . ILE A 1 72 ? -3.879 0.250 15.416 1.00 86.44 72 ILE A N 1
ATOM 595 C CA . ILE A 1 72 ? -2.439 -0.018 15.306 1.00 86.44 72 ILE A CA 1
ATOM 596 C C . ILE A 1 72 ? -2.181 -1.258 14.445 1.00 86.44 72 ILE A C 1
ATOM 598 O O . ILE A 1 72 ? -1.380 -1.206 13.516 1.00 86.44 72 ILE A O 1
ATOM 602 N N . THR A 1 73 ? -2.871 -2.366 14.726 1.00 85.56 73 THR A N 1
ATOM 603 C CA . THR A 1 73 ? -2.684 -3.625 13.983 1.00 85.56 73 THR A CA 1
ATOM 604 C C . THR A 1 73 ? -3.066 -3.478 12.517 1.00 85.56 73 THR A C 1
ATOM 606 O O . THR A 1 73 ? -2.318 -3.922 11.649 1.00 85.56 73 THR A O 1
ATOM 609 N N . MET A 1 74 ? -4.179 -2.800 12.227 1.00 84.88 74 MET A N 1
ATOM 610 C CA . MET A 1 74 ? -4.632 -2.614 10.854 1.00 84.88 74 MET A CA 1
ATOM 611 C C . MET A 1 74 ? -3.753 -1.625 10.089 1.00 84.88 74 MET A C 1
ATOM 613 O O . MET A 1 74 ? -3.447 -1.863 8.925 1.00 84.88 74 MET A O 1
ATOM 617 N N . PHE A 1 75 ? -3.267 -0.568 10.745 1.00 85.44 75 PHE A N 1
ATOM 618 C CA . PHE A 1 75 ? -2.280 0.338 10.160 1.00 85.44 75 PHE A CA 1
ATOM 619 C C . PHE A 1 75 ? -0.986 -0.396 9.780 1.00 85.44 75 PHE A C 1
ATOM 621 O O . PHE A 1 75 ? -0.514 -0.270 8.649 1.00 85.44 75 PHE A O 1
ATOM 628 N N . LEU A 1 76 ? -0.443 -1.211 10.692 1.00 87.06 76 LEU A N 1
ATOM 629 C CA . LEU A 1 76 ? 0.773 -1.985 10.436 1.00 87.06 76 LEU A CA 1
ATOM 630 C C . LEU A 1 76 ? 0.575 -2.989 9.292 1.00 87.06 76 LEU A C 1
ATOM 632 O O . LEU A 1 76 ? 1.408 -3.084 8.393 1.00 87.06 76 LEU A O 1
ATOM 636 N N . LEU A 1 77 ? -0.552 -3.704 9.300 1.00 87.69 77 LEU A N 1
ATOM 637 C CA . LEU A 1 77 ? -0.898 -4.686 8.274 1.00 87.69 77 LEU A CA 1
ATOM 638 C C . LEU A 1 77 ? -1.028 -4.021 6.898 1.00 87.69 77 LEU A C 1
ATOM 640 O O . LEU A 1 77 ? -0.461 -4.509 5.918 1.00 87.69 77 LEU A O 1
ATOM 644 N N . LEU A 1 78 ? -1.706 -2.874 6.822 1.00 87.81 78 LEU A N 1
ATOM 645 C CA . LEU A 1 78 ? -1.853 -2.123 5.575 1.00 87.81 78 LEU A CA 1
ATOM 646 C C . LEU A 1 78 ? -0.509 -1.664 5.014 1.00 87.81 78 LEU A C 1
ATOM 648 O O . LEU A 1 78 ? -0.306 -1.760 3.803 1.00 87.81 78 LEU A O 1
ATOM 652 N N . MET A 1 79 ? 0.417 -1.239 5.877 1.00 86.38 79 MET A N 1
ATOM 653 C CA . MET A 1 79 ? 1.786 -0.891 5.484 1.00 86.38 79 MET A CA 1
ATOM 654 C C . MET A 1 79 ? 2.554 -2.103 4.946 1.00 86.38 79 MET A C 1
ATOM 656 O O . MET A 1 79 ? 3.271 -1.983 3.953 1.00 86.38 79 MET A O 1
ATOM 660 N N . MET A 1 80 ? 2.370 -3.285 5.541 1.00 88.88 80 MET A N 1
ATOM 661 C CA . MET A 1 80 ? 2.992 -4.516 5.045 1.00 88.88 80 MET A CA 1
ATOM 662 C C . MET A 1 80 ? 2.465 -4.920 3.668 1.00 88.88 80 MET A C 1
ATOM 664 O O . MET A 1 80 ? 3.261 -5.350 2.841 1.00 88.88 80 MET A O 1
ATOM 668 N N . ILE A 1 81 ? 1.164 -4.759 3.400 1.00 86.81 81 ILE A N 1
ATOM 669 C CA . ILE A 1 81 ? 0.550 -5.071 2.095 1.00 86.81 81 ILE A CA 1
ATOM 670 C C . ILE A 1 81 ? 0.848 -3.986 1.043 1.00 86.81 81 ILE A C 1
ATOM 672 O O . ILE A 1 81 ? 0.947 -4.290 -0.149 1.00 86.81 81 ILE A O 1
ATOM 676 N N . ALA A 1 82 ? 1.093 -2.740 1.454 1.00 85.88 82 ALA A N 1
ATOM 677 C CA . ALA A 1 82 ? 1.457 -1.665 0.532 1.00 85.88 82 ALA A CA 1
ATOM 678 C C . ALA A 1 82 ? 2.769 -1.959 -0.225 1.00 85.88 82 ALA A C 1
ATOM 680 O O . ALA A 1 82 ? 2.906 -1.605 -1.396 1.00 85.88 82 ALA A O 1
ATOM 681 N N . VAL A 1 83 ? 3.724 -2.650 0.409 1.00 84.69 83 VAL A N 1
ATOM 682 C CA . VAL A 1 83 ? 5.006 -3.030 -0.210 1.00 84.69 83 VAL A CA 1
ATOM 683 C C . VAL A 1 83 ? 4.835 -4.000 -1.392 1.00 84.69 83 VAL A C 1
ATOM 685 O O . VAL A 1 83 ? 5.272 -3.651 -2.491 1.00 84.69 83 VAL A O 1
ATOM 688 N N . PRO A 1 84 ? 4.216 -5.190 -1.244 1.00 83.25 84 PRO A N 1
ATOM 689 C CA . PRO A 1 84 ? 3.980 -6.087 -2.368 1.00 83.25 84 PRO A CA 1
ATOM 690 C C . PRO A 1 84 ? 3.040 -5.464 -3.400 1.00 83.25 84 PRO A C 1
ATOM 692 O O . PRO A 1 84 ? 3.302 -5.610 -4.590 1.00 83.25 84 PRO A O 1
ATOM 695 N N . MET A 1 85 ? 2.021 -4.701 -2.985 1.00 84.56 85 MET A N 1
ATOM 696 C CA . MET A 1 85 ? 1.157 -3.975 -3.923 1.00 84.56 85 MET A CA 1
ATOM 697 C C . MET A 1 85 ? 1.967 -3.023 -4.816 1.00 84.56 85 MET A C 1
ATOM 699 O O . MET A 1 85 ? 1.800 -3.037 -6.034 1.00 84.56 85 MET A O 1
ATOM 703 N N . LYS A 1 86 ? 2.915 -2.266 -4.248 1.00 79.69 86 LYS A N 1
ATOM 704 C CA . LYS A 1 86 ? 3.831 -1.405 -5.013 1.00 79.69 86 LYS A CA 1
ATOM 705 C C . LYS A 1 86 ? 4.694 -2.199 -6.000 1.00 79.69 86 LYS A C 1
ATOM 707 O O . LYS A 1 86 ? 4.930 -1.732 -7.112 1.00 79.69 86 LYS A O 1
ATOM 712 N N . ILE A 1 87 ? 5.176 -3.380 -5.608 1.00 80.38 87 ILE A N 1
ATOM 713 C CA . ILE A 1 87 ? 5.978 -4.250 -6.485 1.00 80.38 87 ILE A CA 1
ATOM 714 C C . ILE A 1 87 ? 5.130 -4.755 -7.660 1.00 80.38 87 ILE A C 1
ATOM 716 O O . ILE A 1 87 ? 5.586 -4.701 -8.800 1.00 80.38 87 ILE A O 1
ATOM 720 N N . VAL A 1 88 ? 3.892 -5.185 -7.401 1.00 81.00 88 VAL A N 1
ATOM 721 C CA . VAL A 1 88 ? 2.959 -5.649 -8.440 1.00 81.00 88 VAL A CA 1
ATOM 722 C C . VAL A 1 88 ? 2.604 -4.522 -9.403 1.00 81.00 88 VAL A C 1
ATOM 724 O O . VAL A 1 88 ? 2.652 -4.736 -10.609 1.00 81.00 88 VAL A O 1
ATOM 727 N N . LEU A 1 89 ? 2.325 -3.314 -8.902 1.00 76.56 89 LEU A N 1
ATOM 728 C CA . LEU A 1 89 ? 2.061 -2.145 -9.751 1.00 76.56 89 LEU A CA 1
ATOM 729 C C . LEU A 1 89 ? 3.223 -1.862 -10.708 1.00 76.56 89 LEU A C 1
ATOM 731 O O . LEU A 1 89 ? 3.003 -1.550 -11.876 1.00 76.56 89 LEU A O 1
ATOM 735 N N . ARG A 1 90 ? 4.458 -2.017 -10.224 1.00 74.50 90 ARG A N 1
ATOM 736 C CA . ARG A 1 90 ? 5.647 -1.844 -11.055 1.00 74.50 90 ARG A CA 1
ATOM 737 C C . ARG A 1 90 ? 5.807 -2.947 -12.100 1.00 74.50 90 ARG A C 1
ATOM 739 O O . ARG A 1 90 ? 6.263 -2.652 -13.193 1.00 74.50 90 ARG A O 1
ATOM 746 N N . LEU A 1 91 ? 5.462 -4.192 -11.775 1.00 73.81 91 LEU A N 1
ATOM 747 C CA . LEU A 1 91 ? 5.620 -5.315 -12.701 1.00 73.81 91 LEU A CA 1
ATOM 748 C C . LEU A 1 91 ? 4.499 -5.387 -13.752 1.00 73.81 91 LEU A C 1
ATOM 750 O O . LEU A 1 91 ? 4.767 -5.734 -14.895 1.00 73.81 91 LEU A O 1
ATOM 754 N N . ALA A 1 92 ? 3.256 -5.084 -13.368 1.00 72.94 92 ALA A N 1
ATOM 755 C CA . ALA A 1 92 ? 2.086 -5.228 -14.236 1.00 72.94 92 ALA A CA 1
ATOM 756 C C . ALA A 1 92 ? 1.848 -4.016 -15.147 1.00 72.94 92 ALA A C 1
ATOM 758 O O . ALA A 1 92 ? 1.382 -4.185 -16.269 1.00 72.94 92 ALA A O 1
ATOM 759 N N . PHE A 1 93 ? 2.147 -2.804 -14.670 1.00 67.44 93 PHE A N 1
ATOM 760 C CA . PHE A 1 93 ? 1.786 -1.561 -15.363 1.00 67.44 93 PHE A CA 1
ATOM 761 C C . PHE A 1 93 ? 2.987 -0.655 -15.679 1.00 67.44 93 PHE A C 1
ATOM 763 O O . PHE A 1 93 ? 2.787 0.472 -16.119 1.00 67.44 93 PHE A O 1
ATOM 770 N N . ASP A 1 94 ? 4.219 -1.110 -15.419 1.00 65.62 94 ASP A N 1
ATOM 771 C CA . ASP A 1 94 ? 5.466 -0.334 -15.571 1.00 65.62 94 ASP A CA 1
ATOM 772 C C . ASP A 1 94 ? 5.424 1.072 -14.926 1.00 65.62 94 ASP A C 1
ATOM 774 O O . ASP A 1 94 ? 6.100 2.020 -15.328 1.00 65.62 94 ASP A O 1
ATOM 778 N N . VAL A 1 95 ? 4.607 1.242 -13.881 1.00 64.31 95 VAL A N 1
ATOM 779 C CA . VAL A 1 95 ? 4.440 2.544 -13.226 1.00 64.31 95 VAL A CA 1
ATOM 780 C C . VAL A 1 95 ? 5.690 2.838 -12.398 1.00 64.31 95 VAL A C 1
ATOM 782 O O . VAL A 1 95 ? 5.908 2.257 -11.329 1.00 64.31 95 VAL A O 1
ATOM 785 N N . LYS A 1 96 ? 6.532 3.760 -12.884 1.00 61.12 96 LYS A N 1
ATOM 786 C CA . LYS A 1 96 ? 7.749 4.199 -12.176 1.00 61.12 96 LYS A CA 1
ATOM 787 C C . LYS A 1 96 ? 7.402 5.003 -10.923 1.00 61.12 96 LYS A C 1
ATOM 789 O O . LYS A 1 96 ? 8.014 4.780 -9.877 1.00 61.12 96 LYS A O 1
ATOM 794 N N . TYR A 1 97 ? 6.398 5.877 -11.014 1.00 60.88 97 TYR A N 1
ATOM 795 C CA . TYR A 1 97 ? 5.957 6.732 -9.914 1.00 60.88 97 TYR A CA 1
ATOM 796 C C . TYR A 1 97 ? 4.436 6.664 -9.748 1.00 60.88 97 TYR A C 1
ATOM 798 O O . TYR A 1 97 ? 3.683 7.082 -10.624 1.00 60.88 97 TYR A O 1
ATOM 806 N N . VAL A 1 98 ? 3.999 6.144 -8.595 1.00 61.69 98 VAL A N 1
ATOM 807 C CA . VAL A 1 98 ? 2.590 6.202 -8.154 1.00 61.69 98 VAL A CA 1
ATOM 808 C C . VAL A 1 98 ? 2.242 7.606 -7.646 1.00 61.69 98 VAL A C 1
ATOM 810 O O . VAL A 1 98 ? 1.125 8.066 -7.823 1.00 61.69 98 VAL A O 1
ATOM 813 N N . LEU A 1 99 ? 3.216 8.291 -7.042 1.00 58.91 99 LEU A N 1
ATOM 814 C CA . LEU A 1 99 ? 3.156 9.698 -6.656 1.00 58.91 99 LEU A CA 1
ATOM 815 C C . LEU A 1 99 ? 4.350 10.415 -7.298 1.00 58.91 99 LEU A C 1
ATOM 817 O O . LEU A 1 99 ? 5.447 10.359 -6.736 1.00 58.91 99 LEU A O 1
ATOM 821 N N . PRO A 1 100 ? 4.199 11.042 -8.474 1.00 60.12 100 PRO A N 1
ATOM 822 C CA . PRO A 1 100 ? 5.199 11.973 -8.961 1.00 60.12 100 PRO A CA 1
ATOM 823 C C . PRO A 1 100 ? 5.133 13.205 -8.064 1.00 60.12 100 PRO A C 1
ATOM 825 O O . PRO A 1 100 ? 4.116 13.884 -8.016 1.00 60.12 100 PRO A O 1
ATOM 828 N N . THR A 1 101 ? 6.184 13.479 -7.304 1.00 62.62 101 THR A N 1
ATOM 829 C CA . THR A 1 101 ? 6.326 14.739 -6.567 1.00 62.62 101 THR A CA 1
ATOM 830 C C . THR A 1 101 ? 6.890 15.791 -7.523 1.00 62.62 101 THR A C 1
ATOM 832 O O . THR A 1 101 ? 8.100 15.779 -7.740 1.00 62.62 101 THR A O 1
ATOM 835 N N . PRO A 1 102 ? 6.088 16.710 -8.103 1.00 58.25 102 PRO A N 1
ATOM 836 C CA . PRO A 1 102 ? 6.589 17.659 -9.103 1.00 58.25 102 PRO A CA 1
ATOM 837 C C . PRO A 1 102 ? 7.654 18.625 -8.555 1.00 58.25 102 PRO A C 1
ATOM 839 O O . PRO A 1 102 ? 8.418 19.196 -9.324 1.00 58.25 102 PRO A O 1
ATOM 842 N N . TRP A 1 103 ? 7.737 18.791 -7.230 1.00 64.62 103 TRP A N 1
ATOM 843 C CA . TRP A 1 103 ? 8.752 19.615 -6.561 1.00 64.62 103 TRP A CA 1
ATOM 844 C C . TRP A 1 103 ? 10.064 18.877 -6.238 1.00 64.62 103 TRP A C 1
ATOM 846 O O . TRP A 1 103 ? 11.032 19.525 -5.853 1.00 64.62 103 TRP A O 1
ATOM 856 N N . PHE A 1 104 ? 10.128 17.552 -6.404 1.00 47.88 104 PHE A N 1
ATOM 857 C CA . PHE A 1 104 ? 11.376 16.784 -6.346 1.00 47.88 104 PHE A CA 1
ATOM 858 C C . PHE A 1 104 ? 11.608 16.138 -7.711 1.00 47.88 104 PHE A C 1
ATOM 860 O O . PHE A 1 104 ? 11.067 15.077 -8.012 1.00 47.88 104 PHE A O 1
ATOM 867 N N . ASN A 1 105 ? 12.394 16.815 -8.544 1.00 41.38 105 ASN A N 1
ATOM 868 C CA . ASN A 1 105 ? 12.716 16.384 -9.899 1.00 41.38 105 ASN A CA 1
ATOM 869 C C . ASN A 1 105 ? 14.009 15.542 -9.866 1.00 41.38 105 ASN A C 1
ATOM 871 O O . ASN A 1 105 ? 15.103 16.093 -9.985 1.00 41.38 105 ASN A O 1
ATOM 875 N N . ILE A 1 106 ? 13.875 14.232 -9.607 1.00 49.12 106 ILE A N 1
ATOM 876 C CA . ILE A 1 106 ? 14.938 13.207 -9.721 1.00 49.12 106 ILE A CA 1
ATOM 877 C C . ILE A 1 106 ? 14.402 11.980 -10.474 1.00 49.12 106 ILE A C 1
ATOM 879 O O . ILE A 1 106 ? 13.361 11.403 -10.064 1.00 49.12 106 ILE A O 1
#

Secondary structure (DSSP, 8-state):
-HHHHTSB-GGG-B--TTS-SSSPPP----PPBPPHHHHHHHHHHHHHHHHHHHHHH-HHHHHHH-HHHHHHHHHHHHHHHHHHHHHHHHHHH--SBSS--TTS--

pLDDT: mean 74.31, std 10.24, range [41.38, 88.88]

Radius of gyration: 18.4 Å; chains: 1; bounding box: 39×39×45 Å

Sequence (106 aa):
IFIGLFMRGPSWAWYWPWEDWTVPKQTLSTSWSLDWLWGSLLIAGYFTLGMALPAVLLPKFRKALGLPRYLITMFLLLMMIAVPMKIVLRLAFDVKYVLPTPWFNI